Protein 1V6P (pdb70)

Organism: Naja atra (NCBI:txid8656)

Secondary structure (DSSP, 8-state):
-EEE---TTPPP-EEEPPTT---EEEEEEEETBEEEEEEEES-PPP-TT-EEEEESSTT---/-EEE---TTPPP-EEEPPTT---EEEEEEEETTEEEEEEEES-----TT-EEEEE-STT---

Structure (mmCIF, N/CA/C/O backbone):
data_1V6P
#
_entry.id   1V6P
#
_cell.length_a   46.808
_cell.length_b   47.287
_cell.length_c   90.018
_cell.angle_alpha   90.00
_cell.angle_beta   90.00
_cell.angle_gamma   90.00
#
_symmetry.space_group_name_H-M   'C 2 2 21'
#
loop_
_entity.id
_entity.type
_entity.pdbx_description
1 polymer Cobrotoxin
2 non-polymer 'COPPER (II) ION'
3 non-polymer 'CHLORIDE ION'
4 non-polymer 'SODIUM ION'
5 non-polymer ETHANOL
6 water water
#
loop_
_atom_site.group_PDB
_atom_site.id
_atom_site.type_symbol
_atom_site.label_atom_id
_atom_site.label_alt_id
_atom_site.label_comp_id
_atom_site.label_asym_id
_atom_site.label_entity_id
_atom_site.label_seq_id
_atom_site.pdbx_PDB_ins_code
_atom_site.Cartn_x
_atom_site.Cartn_y
_atom_site.Cartn_z
_atom_site.occupancy
_atom_site.B_iso_or_equiv
_atom_site.auth_seq_id
_atom_site.auth_comp_id
_atom_site.auth_asym_id
_atom_site.auth_atom_id
_atom_site.pdbx_PDB_model_num
ATOM 1 N N . LEU A 1 1 ? 2.008 -4.889 27.024 1.00 10.72 1 LEU A N 1
ATOM 2 C CA . LEU A 1 1 ? 1.079 -4.591 28.160 1.00 8.27 1 LEU A CA 1
ATOM 3 C C . LEU A 1 1 ? 0.266 -3.377 27.733 1.00 7.59 1 LEU A C 1
ATOM 4 O O . LEU A 1 1 ? 0.827 -2.430 27.123 1.00 9.19 1 LEU A O 1
ATOM 9 N N A GLU A 1 2 ? -1.018 -3.439 28.037 0.50 7.06 2 GLU A N 1
ATOM 10 N N B GLU A 1 2 ? -1.011 -3.339 28.093 0.40 6.67 2 GLU A N 1
ATOM 11 N N C GLU A 1 2 ? -1.024 -3.403 28.011 0.10 7.14 2 GLU A N 1
ATOM 12 C CA A GLU A 1 2 ? -1.896 -2.315 27.914 0.50 7.01 2 GLU A CA 1
ATOM 13 C CA B GLU A 1 2 ? -1.888 -2.230 27.821 0.40 7.15 2 GLU A CA 1
ATOM 14 C CA C GLU A 1 2 ? -1.922 -2.275 27.822 0.10 7.39 2 GLU A CA 1
ATOM 15 C C A GLU A 1 2 ? -2.398 -1.914 29.282 0.50 6.32 2 GLU A C 1
ATOM 16 C C B GLU A 1 2 ? -2.567 -1.906 29.154 0.40 6.32 2 GLU A C 1
ATOM 17 C C C GLU A 1 2 ? -2.452 -1.899 29.205 0.10 6.81 2 GLU A C 1
ATOM 18 O O A GLU A 1 2 ? -2.648 -2.739 30.155 0.50 6.43 2 GLU A O 1
ATOM 19 O O B GLU A 1 2 ? -3.015 -2.877 29.781 0.40 6.73 2 GLU A O 1
ATOM 20 O O C GLU A 1 2 ? -2.693 -2.791 30.019 0.10 3.40 2 GLU A O 1
ATOM 36 N N . CYS A 1 3 ? -2.617 -0.615 29.475 1.00 6.30 3 CYS A N 1
ATOM 37 C CA . CYS A 1 3 ? -3.080 -0.130 30.775 1.00 6.23 3 CYS A CA 1
ATOM 38 C C . CYS A 1 3 ? -4.176 0.878 30.577 1.00 5.92 3 CYS A C 1
ATOM 39 O O . CYS A 1 3 ? -4.188 1.630 29.591 1.00 7.12 3 CYS A O 1
ATOM 42 N N . HIS A 1 4 ? -5.092 0.972 31.551 1.00 6.18 4 HIS A N 1
ATOM 43 C CA . HIS A 1 4 ? -6.013 2.080 31.521 1.00 6.34 4 HIS A CA 1
ATOM 44 C C . HIS A 1 4 ? -5.253 3.398 31.723 1.00 6.25 4 HIS A C 1
ATOM 45 O O . HIS A 1 4 ? -4.218 3.460 32.381 1.00 6.35 4 HIS A O 1
ATOM 52 N N . ASN A 1 5 ? -5.857 4.469 31.142 1.00 6.46 5 ASN A N 1
ATOM 53 C CA . ASN A 1 5 ? -5.259 5.777 31.222 1.00 7.09 5 ASN A CA 1
ATOM 54 C C . ASN A 1 5 ? -6.272 6.877 31.527 1.00 6.98 5 ASN A C 1
ATOM 55 O O . ASN A 1 5 ? -5.867 8.053 31.533 1.00 8.29 5 ASN A O 1
ATOM 60 N N . GLN A 1 6 ? -7.515 6.555 31.832 1.00 7.43 6 GLN A N 1
ATOM 61 C CA . GLN A 1 6 ? -8.512 7.601 32.085 1.00 7.66 6 GLN A CA 1
ATOM 62 C C . GLN A 1 6 ? -8.325 8.142 33.504 1.00 7.34 6 GLN A C 1
ATOM 63 O O . GLN A 1 6 ? -7.864 7.458 34.436 1.00 7.51 6 GLN A O 1
ATOM 69 N N . GLN A 1 7 ? -8.780 9.388 33.661 1.00 8.41 7 GLN A N 1
ATOM 70 C CA . GLN A 1 7 ? -8.752 10.085 34.929 1.00 8.33 7 GLN A CA 1
ATOM 71 C C . GLN A 1 7 ? -10.028 9.838 35.701 1.00 8.86 7 GLN A C 1
ATOM 72 O O . GLN A 1 7 ? -11.095 9.570 35.150 1.00 10.16 7 GLN A O 1
ATOM 82 N N A SER A 1 8 ? -9.935 10.105 37.013 0.60 11.24 8 SER A N 1
ATOM 83 N N B SER A 1 8 ? -9.897 9.858 37.024 0.40 10.90 8 SER A N 1
ATOM 84 C CA A SER A 1 8 ? -11.191 10.280 37.755 0.60 11.68 8 SER A CA 1
ATOM 85 C CA B SER A 1 8 ? -10.962 9.787 38.023 0.40 10.63 8 SER A CA 1
ATOM 86 C C A SER A 1 8 ? -12.031 9.015 37.562 0.60 10.97 8 SER A C 1
ATOM 87 C C B SER A 1 8 ? -12.080 8.834 37.679 0.40 10.30 8 SER A C 1
ATOM 88 O O A SER A 1 8 ? -11.474 7.898 37.463 0.60 13.08 8 SER A O 1
ATOM 89 O O B SER A 1 8 ? -11.815 7.625 37.545 0.40 8.51 8 SER A O 1
ATOM 94 N N . SER A 1 9 ? -13.339 9.237 37.526 1.00 11.07 9 SER A N 1
ATOM 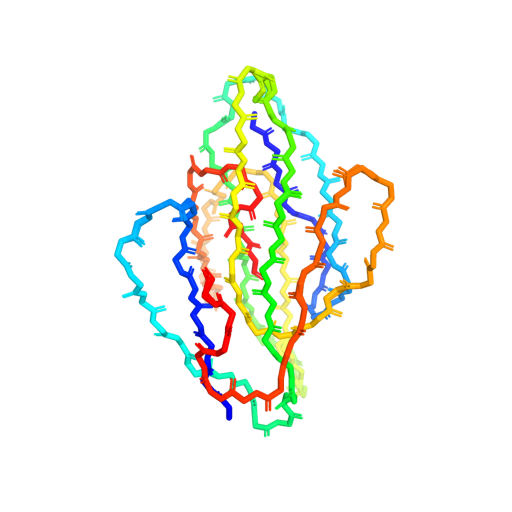95 C CA . SER A 1 9 ? -14.385 8.265 37.350 1.00 12.75 9 SER A CA 1
ATOM 96 C C . SER A 1 9 ? -14.867 8.196 35.907 1.00 12.27 9 SER A C 1
ATOM 97 O O . SER A 1 9 ? -15.982 7.737 35.633 1.00 17.40 9 SER A O 1
ATOM 102 N N A GLN A 1 10 ? -14.038 8.645 35.001 0.60 10.87 10 GLN A N 1
ATOM 103 N N B GLN A 1 10 ? -14.000 8.585 34.982 0.40 11.57 10 GLN A N 1
ATOM 104 C CA A GLN A 1 10 ? -14.461 8.545 33.596 0.60 10.98 10 GLN A CA 1
ATOM 105 C CA B GLN A 1 10 ? -14.236 8.556 33.540 0.40 11.50 10 GLN A CA 1
ATOM 106 C C A GLN A 1 10 ? -14.568 7.107 33.155 0.60 10.49 10 GLN A C 1
ATOM 107 C C B GLN A 1 10 ? -14.397 7.130 33.024 0.40 11.48 10 GLN A C 1
ATOM 108 O O A GLN A 1 10 ? -14.055 6.164 33.786 0.60 8.86 10 GLN A O 1
ATOM 109 O O B GLN A 1 10 ? -13.744 6.186 33.500 0.40 9.15 10 GLN A O 1
ATOM 120 N N . THR A 1 11 ? -15.276 6.884 32.039 1.00 11.26 11 THR A N 1
ATOM 121 C CA . THR A 1 11 ? -15.343 5.549 31.441 1.00 10.75 11 THR A CA 1
ATOM 122 C C . THR A 1 11 ? -13.961 5.039 31.109 1.00 8.93 11 THR A C 1
ATOM 123 O O . THR A 1 11 ? -13.123 5.809 30.598 1.00 8.76 11 THR A O 1
ATOM 127 N N . PRO A 1 12 ? -13.630 3.785 31.381 1.00 8.49 12 PRO A N 1
ATOM 128 C CA . PRO A 1 12 ? -12.277 3.335 31.140 1.00 8.01 12 PRO A CA 1
ATOM 129 C C . PRO A 1 12 ? -11.834 3.486 29.684 1.00 7.38 12 PRO A C 1
ATOM 130 O O . PRO A 1 12 ? -12.598 3.224 28.736 1.00 8.30 12 PRO A O 1
ATOM 134 N N . THR A 1 13 ? -10.587 3.916 29.511 1.00 7.33 13 THR A N 1
ATOM 135 C CA . THR A 1 13 ? -9.912 3.979 28.216 1.00 7.64 13 THR A CA 1
ATOM 136 C C . THR A 1 13 ? -8.545 3.363 28.425 1.00 7.14 13 THR A C 1
ATOM 137 O O . THR A 1 13 ? -8.063 3.242 29.565 1.00 7.41 13 THR A O 1
ATOM 141 N N . THR A 1 14 ? -7.867 3.005 27.315 1.00 7.64 14 THR A N 1
ATOM 142 C CA . THR A 1 14 ? -6.671 2.207 27.383 1.00 7.56 14 THR A CA 1
ATOM 143 C C . THR A 1 14 ? -5.602 2.727 26.437 1.00 7.84 14 THR A C 1
ATOM 144 O O . THR A 1 14 ? -5.918 3.204 25.340 1.00 9.42 14 THR A O 1
ATOM 148 N N . THR A 1 15 ? -4.356 2.554 26.851 1.00 8.00 15 THR A N 1
ATOM 149 C CA . THR A 1 15 ? -3.178 2.849 26.019 1.00 8.68 15 THR A CA 1
ATOM 150 C C . THR A 1 15 ? -2.248 1.686 26.032 1.00 8.01 15 THR A C 1
ATOM 151 O O . THR A 1 15 ? -2.138 0.907 26.992 1.00 8.04 15 THR A O 1
ATOM 155 N N A GLY A 1 16 ? -1.449 1.578 24.965 0.66 8.16 16 GLY A N 1
ATOM 156 N N B GLY A 1 16 ? -1.533 1.562 24.913 0.34 8.45 16 GLY A N 1
ATOM 157 C CA A GLY A 1 16 ? -0.410 0.589 24.881 0.66 8.27 16 GLY A CA 1
ATOM 158 C CA B GLY A 1 16 ? -0.414 0.652 24.910 0.34 8.36 16 GLY A CA 1
ATOM 159 C C A GLY A 1 16 ? 0.903 1.044 25.441 0.66 7.80 16 GLY A C 1
ATOM 160 C C B GLY A 1 16 ? 0.696 1.189 25.790 0.34 7.85 16 GLY A C 1
ATOM 161 O O A GLY A 1 16 ? 1.407 2.101 25.053 0.66 9.49 16 GLY A O 1
ATOM 162 O O B GLY A 1 16 ? 0.783 2.417 25.959 0.34 9.60 16 GLY A O 1
ATOM 163 N N . CYS A 1 17 ? 1.478 0.274 26.333 1.00 8.03 17 CYS A N 1
ATOM 164 C CA . CYS A 1 17 ? 2.716 0.635 26.966 1.00 7.75 17 CYS A CA 1
ATOM 165 C C . CYS A 1 17 ? 3.928 0.338 26.077 1.00 8.31 17 CYS A C 1
ATOM 166 O O . CYS A 1 17 ? 3.825 -0.431 25.109 1.00 9.57 17 CYS A O 1
ATOM 169 N N . SER A 1 18 ? 5.057 0.891 26.478 1.00 9.51 18 SER A N 1
ATOM 170 C CA . SER A 1 18 ? 6.308 0.482 25.830 1.00 10.23 18 SER A CA 1
ATOM 171 C C . SER A 1 18 ? 6.526 -1.007 26.011 1.00 9.00 18 SER A C 1
ATOM 172 O O . SER A 1 18 ? 5.991 -1.673 26.880 1.00 8.83 18 SER A O 1
ATOM 177 N N . GLY A 1 19 ? 7.354 -1.584 25.099 1.00 9.81 19 GLY A N 1
ATOM 178 C CA . GLY A 1 19 ? 7.439 -3.027 25.023 1.00 9.39 19 GLY A CA 1
ATOM 179 C C . GLY A 1 19 ? 7.919 -3.741 26.262 1.00 8.88 19 GLY A C 1
ATOM 180 O O . GLY A 1 19 ? 7.576 -4.873 26.510 1.00 9.40 19 GLY A O 1
ATOM 181 N N . GLY A 1 20 ? 8.829 -3.079 27.008 1.00 9.27 20 GLY A N 1
ATOM 182 C CA . GLY A 1 20 ? 9.372 -3.705 28.214 1.00 8.94 20 GLY A CA 1
ATOM 183 C C . GLY A 1 20 ? 8.611 -3.476 29.494 1.00 8.62 20 GLY A C 1
ATOM 184 O O . GLY A 1 20 ? 8.931 -4.095 30.495 1.00 9.33 20 GLY A O 1
ATOM 185 N N . GLU A 1 21 ? 7.593 -2.622 29.444 1.00 8.68 21 GLU A N 1
ATOM 186 C CA . GLU A 1 21 ? 6.880 -2.291 30.675 1.00 8.58 21 GLU A CA 1
ATOM 187 C C . GLU A 1 21 ? 6.167 -3.498 31.201 1.00 8.11 21 GLU A C 1
ATOM 188 O O . GLU A 1 21 ? 5.539 -4.268 30.454 1.00 8.88 21 GLU A O 1
ATOM 194 N N . THR A 1 22 ? 6.189 -3.700 32.517 1.00 8.66 22 THR A N 1
ATOM 195 C CA . THR A 1 22 ? 5.508 -4.819 33.139 1.00 9.07 22 THR A CA 1
ATOM 196 C C . THR A 1 22 ? 4.365 -4.428 34.080 1.00 8.40 22 THR A C 1
ATOM 197 O O . THR A 1 22 ? 3.651 -5.312 34.508 1.00 9.40 22 THR A O 1
ATOM 201 N N . ASN A 1 23 ? 4.240 -3.111 34.375 1.00 7.30 23 ASN A N 1
ATOM 202 C CA . ASN A 1 23 ? 3.231 -2.700 35.354 1.00 7.14 23 ASN A CA 1
ATOM 203 C C . ASN A 1 23 ? 2.270 -1.676 34.761 1.00 6.32 23 ASN A C 1
ATOM 204 O O . ASN A 1 23 ? 2.639 -0.878 33.900 1.00 7.24 23 ASN A O 1
ATOM 209 N N . CYS A 1 24 ? 1.074 -1.685 35.318 1.00 6.07 24 CYS A N 1
ATOM 210 C CA . CYS A 1 24 ? 0.102 -0.600 35.215 1.00 6.01 24 CYS A CA 1
ATOM 211 C C . CYS A 1 24 ? -0.102 0.008 36.606 1.00 5.65 24 CYS A C 1
ATOM 212 O O . CYS A 1 24 ? 0.100 -0.683 37.605 1.00 6.65 24 CYS A O 1
ATOM 215 N N . TYR A 1 25 ? -0.569 1.268 36.645 1.00 5.88 25 TYR A N 1
ATOM 216 C CA . TYR A 1 25 ? -0.774 1.912 37.920 1.00 5.75 25 TYR A CA 1
ATOM 217 C C . TYR A 1 25 ? -2.040 2.755 37.933 1.00 5.52 25 TYR A C 1
ATOM 218 O O . TYR A 1 25 ? -2.534 3.240 36.913 1.00 6.03 25 TYR A O 1
ATOM 227 N N . LYS A 1 26 ? -2.499 2.999 39.171 1.00 6.33 26 LYS A N 1
ATOM 228 C CA . LYS A 1 26 ? -3.520 3.995 39.476 1.00 6.32 26 LYS A CA 1
ATOM 229 C C . LYS A 1 26 ? -2.983 4.793 40.663 1.00 6.56 26 LYS A C 1
ATOM 230 O O . LYS A 1 26 ? -2.553 4.176 41.655 1.00 9.19 26 LYS A O 1
ATOM 238 N N . LYS A 1 27 ? -3.022 6.096 40.572 1.00 7.10 27 LYS A N 1
ATOM 239 C CA . LYS A 1 27 ? -2.469 7.000 41.589 1.00 7.52 27 LYS A CA 1
ATOM 240 C C . LYS A 1 27 ? -3.566 7.950 41.991 1.00 7.71 27 LYS A C 1
ATOM 241 O O . LYS A 1 27 ? -4.233 8.557 41.110 1.00 9.30 27 LYS A O 1
ATOM 252 N N A ARG A 1 28 ? -3.742 8.127 43.293 0.52 8.09 28 ARG A N 1
ATOM 253 N N B ARG A 1 28 ? -3.815 8.144 43.284 0.47 8.00 28 ARG A N 1
ATOM 254 C CA A ARG A 1 28 ? -4.738 9.049 43.809 0.52 8.69 28 ARG A CA 1
ATOM 255 C CA B ARG A 1 28 ? -4.856 9.038 43.788 0.47 9.20 28 ARG A CA 1
ATOM 256 C C A ARG A 1 28 ? -4.092 10.018 44.778 0.52 9.08 28 ARG A C 1
ATOM 257 C C B ARG A 1 28 ? -4.258 9.964 44.841 0.47 9.61 28 ARG A C 1
ATOM 258 O O A ARG A 1 28 ? -3.223 9.615 45.566 0.52 9.47 28 ARG A O 1
ATOM 259 O O B ARG A 1 28 ? -3.541 9.534 45.759 0.47 10.02 28 ARG A O 1
ATOM 274 N N . TRP A 1 29 ? -4.626 11.250 44.733 1.00 12.55 29 TRP A N 1
ATOM 275 C CA . TRP A 1 29 ? -4.204 12.205 45.753 1.00 15.20 29 TRP A CA 1
ATOM 276 C C . TRP A 1 29 ? -5.334 13.169 46.019 1.00 14.99 29 TRP A C 1
ATOM 277 O O . TRP A 1 29 ? -6.324 13.267 45.301 1.00 13.85 29 TRP A O 1
ATOM 288 N N . ARG A 1 30 ? -5.167 13.892 47.128 1.00 17.01 30 ARG A N 1
ATOM 289 C CA . ARG A 1 30 ? -6.162 14.785 47.679 1.00 17.03 30 ARG A CA 1
ATOM 290 C C . ARG A 1 30 ? -5.904 16.154 47.098 1.00 19.49 30 ARG A C 1
ATOM 291 O O . ARG A 1 30 ? -4.714 16.582 47.006 1.00 22.25 30 ARG A O 1
ATOM 299 N N A ASP A 1 31 ? -6.971 16.837 46.700 0.37 20.62 31 ASP A N 1
ATOM 300 N N B ASP A 1 31 ? -7.038 16.764 46.756 0.63 20.38 31 ASP A N 1
ATOM 301 C CA A ASP A 1 31 ? -6.772 18.169 46.139 0.37 21.66 31 ASP A CA 1
ATOM 302 C CA B ASP A 1 31 ? -6.878 18.084 46.144 0.63 21.23 31 ASP A CA 1
ATOM 303 C C A ASP A 1 31 ? -7.918 19.062 46.564 0.37 20.68 31 ASP A C 1
ATOM 304 C C B ASP A 1 31 ? -8.003 18.945 46.672 0.63 19.31 31 ASP A C 1
ATOM 305 O O A ASP A 1 31 ? -9.082 18.702 46.338 0.37 20.99 31 ASP A O 1
ATOM 306 O O B ASP A 1 31 ? -9.127 18.981 46.165 0.63 23.66 31 ASP A O 1
ATOM 315 N N A HIS A 1 32 ? -7.634 20.216 47.194 0.37 21.26 32 HIS A N 1
ATOM 316 N N B HIS A 1 32 ? -7.689 19.625 47.776 0.63 20.34 32 HIS A N 1
ATOM 317 C CA A HIS A 1 32 ? -8.822 20.974 47.631 0.37 22.35 32 HIS A CA 1
ATOM 318 C CA B HIS A 1 32 ? -8.626 20.508 48.462 0.63 21.47 32 HIS A CA 1
ATOM 319 C C A HIS A 1 32 ? -9.816 19.867 47.987 0.37 22.11 32 HIS A C 1
ATOM 320 C C B HIS A 1 32 ? -9.838 19.681 48.860 0.63 21.49 32 HIS A C 1
ATOM 321 O O A HIS A 1 32 ? -9.373 18.708 47.882 0.37 23.01 32 HIS A O 1
ATOM 322 O O B HIS A 1 32 ? -9.666 18.657 49.554 0.63 27.32 32 HIS A O 1
ATOM 335 N N . ARG A 1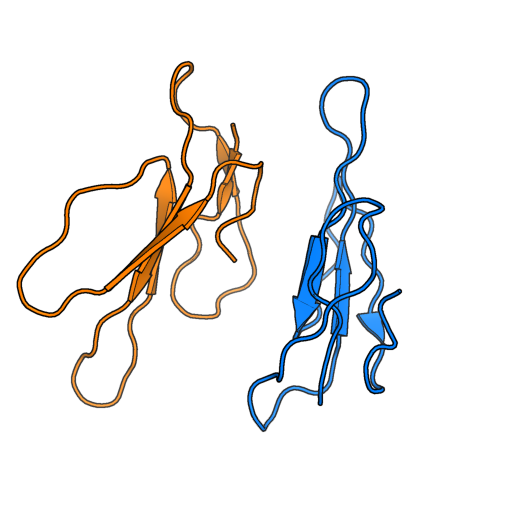 33 ? -11.012 20.104 48.400 1.00 22.91 33 ARG A N 1
ATOM 336 C CA . ARG A 1 33 ? -12.160 19.311 48.828 1.00 23.16 33 ARG A CA 1
ATOM 337 C C . ARG A 1 33 ? -12.553 18.235 47.840 1.00 19.19 33 ARG A C 1
ATOM 338 O O . ARG A 1 33 ? -13.762 17.904 47.739 1.00 19.11 33 ARG A O 1
ATOM 346 N N . GLY A 1 34 ? -11.606 17.671 47.100 1.00 18.19 34 GLY A N 1
ATOM 347 C CA . GLY A 1 34 ? -11.807 16.596 46.148 1.00 15.71 34 GLY A CA 1
ATOM 348 C C . GLY A 1 34 ? -10.606 15.672 46.094 1.00 15.16 3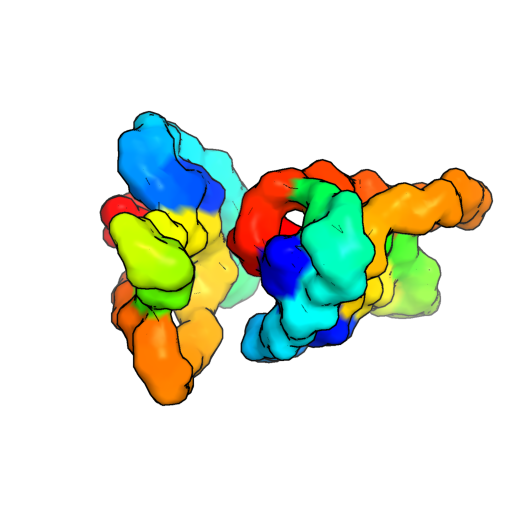4 GLY A C 1
ATOM 349 O O . GLY A 1 34 ? -9.640 15.783 46.831 1.00 15.75 34 GLY A O 1
ATOM 350 N N . TYR A 1 35 ? -10.695 14.737 45.167 1.00 13.30 35 TYR A N 1
ATOM 351 C CA . TYR A 1 35 ? -9.655 13.751 44.912 1.00 12.94 35 TYR A CA 1
ATOM 352 C C . TYR A 1 35 ? -9.380 13.813 43.425 1.00 13.41 35 TYR A C 1
ATOM 353 O O . TYR A 1 35 ? -10.279 14.094 42.619 1.00 19.31 35 TYR A O 1
ATOM 362 N N . ARG A 1 36 ? -8.140 13.440 43.072 1.00 12.06 36 ARG A N 1
ATOM 363 C CA . ARG A 1 36 ? -7.807 13.227 41.671 1.00 12.93 36 ARG A CA 1
ATOM 364 C C . ARG A 1 36 ? -7.215 11.823 41.546 1.00 8.97 36 ARG A C 1
ATOM 365 O O . ARG A 1 36 ? -6.503 11.358 42.399 1.00 10.65 36 ARG A O 1
ATOM 380 N N . THR A 1 37 ? -7.566 11.168 40.443 1.00 8.76 37 THR A N 1
ATOM 381 C CA . THR A 1 37 ? -7.033 9.851 40.125 1.00 7.86 37 THR A CA 1
ATOM 382 C C . THR A 1 37 ? -6.430 9.860 38.727 1.00 7.45 37 THR A C 1
ATOM 383 O O . THR A 1 37 ? -7.056 10.403 37.770 1.00 8.89 37 THR A O 1
ATOM 387 N N . GLU A 1 38 ? -5.262 9.287 38.600 1.00 6.71 38 GLU A N 1
ATOM 388 C CA . GLU A 1 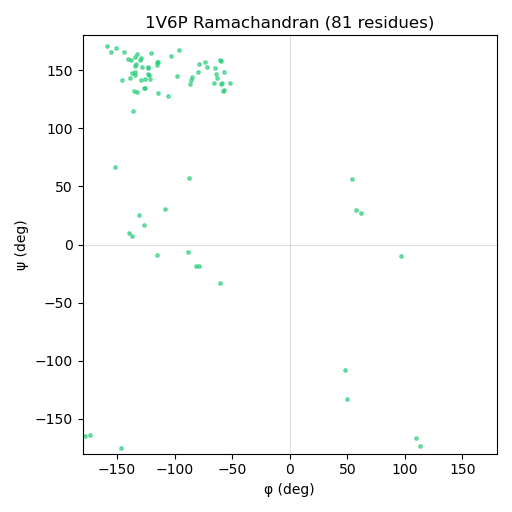38 ? -4.519 9.137 37.341 1.00 6.70 38 GLU A CA 1
ATOM 389 C C . GLU A 1 38 ? -4.240 7.674 37.115 1.00 6.22 38 GLU A C 1
ATOM 390 O O . GLU A 1 38 ? -3.990 6.947 38.093 1.00 6.81 38 GLU A O 1
ATOM 396 N N . ARG A 1 39 ? -4.228 7.265 35.862 1.00 6.08 39 ARG A N 1
ATOM 397 C CA . ARG A 1 39 ? -3.942 5.895 35.515 1.00 5.80 39 ARG A CA 1
ATOM 398 C C . ARG A 1 39 ? -2.962 5.862 34.355 1.00 5.91 39 ARG A C 1
ATOM 399 O O . ARG A 1 39 ? -3.060 6.690 33.431 1.00 6.64 39 ARG A O 1
ATOM 407 N N . GLY A 1 40 ? -2.068 4.876 34.315 1.00 5.94 40 GLY A N 1
ATOM 408 C CA . GLY A 1 40 ? -1.210 4.721 33.139 1.00 6.34 40 GLY A CA 1
ATOM 409 C C . GLY A 1 40 ? -0.316 3.515 33.285 1.00 6.38 40 GLY A C 1
ATOM 410 O O . GLY A 1 40 ? -0.547 2.600 34.071 1.00 6.37 40 GLY A O 1
ATOM 411 N N . CYS A 1 41 ? 0.713 3.519 32.401 1.00 7.36 41 CYS A N 1
ATOM 412 C CA . CYS A 1 41 ? 1.741 2.482 32.390 1.00 7.23 41 CYS A CA 1
ATOM 413 C C . CYS A 1 41 ? 2.830 2.819 33.379 1.00 7.26 41 CYS A C 1
ATOM 414 O O . CYS A 1 41 ? 3.239 3.978 33.495 1.00 9.22 41 CYS A O 1
ATOM 417 N N . GLY A 1 42 ? 3.348 1.789 34.062 1.00 7.46 42 GLY A N 1
ATOM 418 C CA . GLY A 1 42 ? 4.417 1.966 35.020 1.00 8.73 42 GLY A CA 1
ATOM 419 C C . GLY A 1 42 ? 3.927 1.660 36.443 1.00 7.52 42 GLY A C 1
ATOM 420 O O . GLY A 1 42 ? 2.823 1.208 36.682 1.00 7.73 42 GLY A O 1
ATOM 421 N N . CYS A 1 43 ?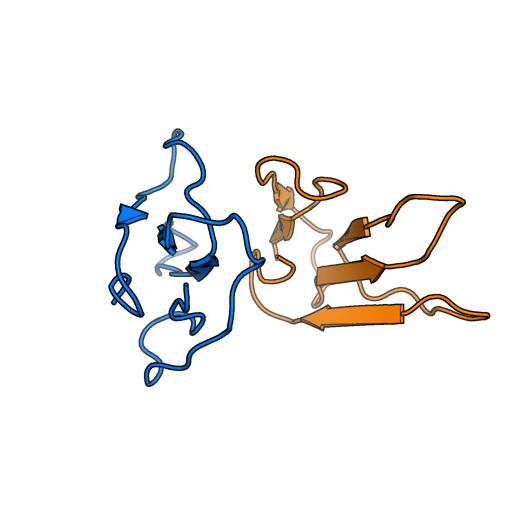 4.839 1.941 37.384 1.00 9.08 43 CYS A N 1
ATOM 422 C CA . CYS A 1 43 ? 4.519 1.816 38.810 1.00 8.73 43 CYS A CA 1
ATOM 423 C C . CYS A 1 43 ? 5.435 2.762 39.535 1.00 9.81 43 CYS A C 1
ATOM 424 O O . CYS A 1 43 ? 6.494 2.374 40.072 1.00 11.99 43 CYS A O 1
ATOM 427 N N A PRO A 1 44 ? 5.016 4.006 39.661 0.60 11.65 44 PRO A N 1
ATOM 428 N N B PRO A 1 44 ? 5.208 4.067 39.644 0.40 11.66 44 PRO A N 1
ATOM 429 C CA A PRO A 1 44 ? 5.821 4.933 40.543 0.60 14.43 44 PRO A CA 1
ATOM 430 C CA B PRO A 1 44 ? 6.140 4.917 40.447 0.40 14.87 44 PRO A CA 1
ATOM 431 C C A PRO A 1 44 ? 5.866 4.488 42.014 0.60 15.97 44 PRO A C 1
ATOM 432 C C B PRO A 1 44 ? 5.970 4.691 41.950 0.40 16.28 44 PRO A C 1
ATOM 433 O O A PRO A 1 44 ? 4.952 3.931 42.587 0.60 19.29 44 PRO A O 1
ATOM 434 O O B PRO A 1 44 ? 4.818 4.578 42.337 0.40 14.93 44 PRO A O 1
ATOM 441 N N . SER A 1 45 ? 7.010 4.609 42.790 1.00 16.46 45 SER A N 1
ATOM 442 C CA . SER A 1 45 ? 6.993 4.177 44.185 1.00 18.69 45 SER A CA 1
ATOM 443 C C . SER A 1 45 ? 6.063 4.969 45.099 1.00 14.78 45 SER A C 1
ATOM 444 O O . SER A 1 45 ? 5.904 6.195 44.829 1.00 15.84 45 SER A O 1
ATOM 447 N N . VAL A 1 46 ? 5.482 4.392 46.141 1.00 12.90 46 VAL A N 1
ATOM 448 C CA . VAL A 1 46 ? 4.712 5.212 47.087 1.00 12.86 46 VAL A CA 1
ATOM 449 C C . VAL A 1 46 ? 5.598 6.288 47.642 1.00 12.58 46 VAL A C 1
ATOM 450 O O . VAL A 1 46 ? 6.794 6.195 47.869 1.00 15.82 46 VAL A O 1
ATOM 454 N N . LYS A 1 47 ? 4.957 7.40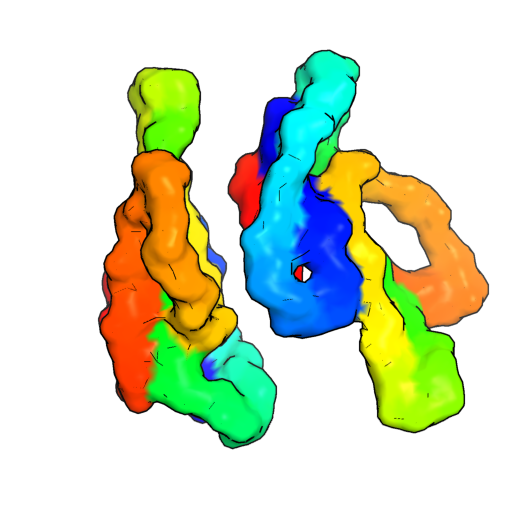8 47.928 1.00 12.96 47 LYS A N 1
ATOM 455 C CA . LYS A 1 47 ? 5.537 8.517 48.630 1.00 13.68 47 LYS A CA 1
ATOM 456 C C . LYS A 1 47 ? 4.444 9.285 49.426 1.00 14.14 47 LYS A C 1
ATOM 457 O O . LYS A 1 47 ? 3.234 9.105 49.243 1.00 14.09 47 LYS A O 1
ATOM 463 N N . ASN A 1 48 ? 4.922 10.180 50.283 1.00 14.69 48 ASN A N 1
ATOM 464 C CA . ASN A 1 48 ? 3.957 10.759 51.219 1.00 12.90 48 ASN A CA 1
ATOM 465 C C . ASN A 1 48 ? 2.786 11.411 50.589 1.00 14.89 48 ASN A C 1
ATOM 466 O O . ASN A 1 48 ? 2.980 12.283 49.749 1.00 25.19 48 ASN A O 1
ATOM 471 N N A GLY A 1 49 ? 1.505 11.285 50.893 0.45 15.33 49 GLY A N 1
ATOM 472 N N B GLY A 1 49 ? 1.652 10.867 51.024 0.55 15.32 49 GLY A N 1
ATOM 473 C CA A GLY A 1 49 ? 0.630 12.188 50.109 0.45 15.35 49 GLY A CA 1
ATOM 474 C CA B GLY A 1 49 ? 0.262 11.270 50.996 0.55 14.16 49 GLY A CA 1
ATOM 475 C C A GLY A 1 49 ? -0.063 11.440 48.988 0.45 11.94 49 GLY A C 1
ATOM 476 C C B GLY A 1 49 ? -0.405 10.884 49.691 0.55 12.82 49 GLY A C 1
ATOM 477 O O A GLY A 1 49 ? -0.979 11.921 48.314 0.45 15.69 49 GLY A O 1
ATOM 478 O O B GLY A 1 49 ? -1.609 11.179 49.547 0.55 15.08 49 GLY A O 1
ATOM 479 N N . ILE A 1 50 ? 0.331 10.208 48.757 1.00 12.46 50 ILE A N 1
ATOM 480 C CA . ILE A 1 50 ? -0.243 9.626 47.533 1.00 13.84 50 ILE A CA 1
ATOM 481 C C . ILE A 1 50 ? -0.642 8.209 47.816 1.00 10.27 50 ILE A C 1
ATOM 482 O O . ILE A 1 50 ? -0.011 7.497 48.622 1.00 12.99 50 ILE A O 1
ATOM 491 N N . GLU A 1 51 ? -1.723 7.754 47.171 1.00 9.02 51 GLU A N 1
ATOM 492 C CA . GLU A 1 51 ? -2.130 6.353 47.208 1.00 8.75 51 GLU A CA 1
ATOM 493 C C . GLU A 1 51 ? -1.775 5.738 45.852 1.00 8.19 51 GLU A C 1
ATOM 494 O O . GLU A 1 51 ? -2.151 6.349 44.821 1.00 11.84 51 GLU A O 1
ATOM 505 N N . ILE A 1 52 ? -1.071 4.656 45.832 1.00 7.56 52 ILE A N 1
ATOM 506 C CA . ILE A 1 52 ? -0.610 4.031 44.586 1.00 7.58 52 ILE A CA 1
ATOM 507 C C . ILE A 1 52 ? -1.118 2.601 44.542 1.00 7.52 52 ILE A C 1
ATOM 508 O O . ILE A 1 52 ? -1.091 1.860 45.551 1.00 10.26 52 ILE A O 1
ATOM 513 N N A ASN A 1 53 ? -1.656 2.156 43.428 0.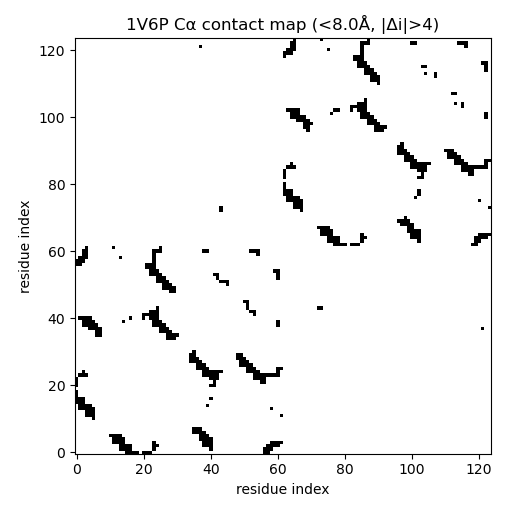50 7.49 53 ASN A N 1
ATOM 514 N N B ASN A 1 53 ? -1.496 2.219 43.344 0.50 6.73 53 ASN A N 1
ATOM 515 C CA A ASN A 1 53 ? -1.974 0.761 43.124 0.50 6.74 53 ASN A CA 1
ATOM 516 C CA B ASN A 1 53 ? -1.961 0.877 43.008 0.50 6.85 53 ASN A CA 1
ATOM 517 C C A ASN A 1 53 ? -1.109 0.390 41.937 0.50 6.21 53 ASN A C 1
ATOM 518 C C B ASN A 1 53 ? -1.219 0.372 41.782 0.50 6.15 53 ASN A C 1
ATOM 519 O O A ASN A 1 53 ? -0.917 1.172 40.963 0.50 5.53 53 ASN A O 1
ATOM 520 O O B ASN A 1 53 ? -1.305 1.089 40.756 0.50 7.15 53 ASN A O 1
ATOM 529 N N . CYS A 1 54 ? -0.543 -0.792 41.912 1.00 6.50 54 CYS A N 1
ATOM 530 C CA . CYS A 1 54 ? 0.176 -1.333 40.744 1.00 6.80 54 CYS A CA 1
ATOM 531 C C . CYS A 1 54 ? -0.219 -2.783 40.550 1.00 6.23 54 CYS A C 1
ATOM 532 O O . CYS A 1 54 ? -0.563 -3.510 41.494 1.00 7.26 54 CYS A O 1
ATOM 535 N N . CYS A 1 55 ? -0.153 -3.211 39.284 1.00 6.75 55 CYS A N 1
ATOM 536 C CA . CYS A 1 55 ? -0.530 -4.575 38.896 1.00 6.87 55 CYS A CA 1
ATOM 537 C C . CYS A 1 55 ? 0.139 -4.877 37.559 1.00 6.55 55 CYS A C 1
ATOM 538 O O . CYS A 1 55 ? 0.721 -3.990 36.938 1.00 7.49 55 CYS A O 1
ATOM 541 N N . THR A 1 56 ? 0.060 -6.154 37.139 1.00 7.35 56 THR A N 1
ATOM 542 C CA . THR A 1 56 ? 0.956 -6.629 36.076 1.00 7.20 56 THR A CA 1
ATOM 543 C C . THR A 1 56 ? 0.225 -7.279 34.922 1.00 7.61 56 THR A C 1
ATOM 544 O O . THR A 1 56 ? 0.870 -7.996 34.131 1.00 10.83 56 THR A O 1
ATOM 548 N N . THR A 1 57 ? -1.094 -7.069 34.775 1.00 7.30 57 THR A N 1
ATOM 549 C CA . THR A 1 57 ? -1.835 -7.667 33.685 1.00 7.48 57 THR A CA 1
ATOM 550 C C . THR A 1 57 ? -2.644 -6.592 32.957 1.00 6.87 57 THR A C 1
ATOM 551 O O . THR A 1 57 ? -2.886 -5.482 33.488 1.00 7.21 57 THR A O 1
ATOM 555 N N . ASP A 1 58 ? -3.053 -6.893 31.727 1.00 7.06 58 ASP A N 1
ATOM 556 C CA . ASP A 1 58 ? -3.639 -5.845 30.894 1.00 7.01 58 ASP A CA 1
ATOM 557 C C . ASP A 1 58 ? -4.854 -5.224 31.565 1.00 6.66 58 ASP A C 1
ATOM 558 O O . ASP A 1 58 ? -5.760 -5.923 32.009 1.00 7.37 58 ASP A O 1
ATOM 563 N N . ARG A 1 59 ? -4.878 -3.875 31.569 1.00 6.38 59 ARG A N 1
ATOM 564 C CA . ARG A 1 59 ? -6.054 -3.129 32.020 1.00 6.53 59 ARG A CA 1
ATOM 565 C C . ARG A 1 59 ? -6.439 -3.482 33.455 1.00 6.57 59 ARG A C 1
ATOM 566 O O . ARG A 1 59 ? -7.570 -3.363 33.874 1.00 7.62 59 ARG A O 1
ATOM 574 N N . CYS A 1 60 ? -5.414 -3.860 34.252 1.00 6.52 60 CYS A N 1
ATOM 575 C CA . CYS A 1 60 ? -5.704 -4.291 35.616 1.00 6.48 60 CYS A CA 1
ATOM 576 C C . CYS A 1 60 ? -5.944 -3.108 36.536 1.00 6.59 60 CYS A C 1
ATOM 577 O O . CYS A 1 60 ? -6.499 -3.278 37.654 1.00 7.61 60 CYS A O 1
ATOM 580 N N . ASN A 1 61 ? -5.507 -1.918 36.124 1.00 6.25 61 ASN A N 1
ATOM 581 C CA . ASN A 1 61 ? -5.522 -0.710 36.945 1.00 6.30 61 ASN A CA 1
ATOM 582 C C . ASN A 1 61 ? -6.841 0.047 36.862 1.00 6.63 61 ASN A C 1
ATOM 583 O O . ASN A 1 61 ? -6.925 1.246 36.613 1.00 8.19 61 ASN A O 1
ATOM 588 N N A ASN A 1 62 ? -7.942 -0.681 37.119 0.70 9.31 62 ASN A N 1
ATOM 589 N N B ASN A 1 62 ? -7.869 -0.743 37.181 0.30 6.43 62 ASN A N 1
ATOM 590 C CA A ASN A 1 62 ? -9.236 -0.045 37.266 0.70 7.67 62 ASN A CA 1
ATOM 591 C CA B ASN A 1 62 ? -9.266 -0.349 37.242 0.30 10.47 62 ASN A CA 1
ATOM 592 C C A ASN A 1 62 ? -9.295 0.895 38.471 0.70 7.73 62 ASN A C 1
ATOM 593 C C B ASN A 1 62 ? -9.552 0.726 38.287 0.30 11.73 62 ASN A C 1
ATOM 594 O O A ASN A 1 62 ? -10.066 1.887 38.313 0.70 8.98 62 ASN A O 1
ATOM 595 O O B ASN A 1 62 ? -9.692 1.932 37.974 0.30 15.86 62 ASN A O 1
ATOM 606 N N . LEU B 1 1 ? -3.055 25.185 39.775 1.00 17.93 1 LEU B N 1
ATOM 607 C CA . LEU B 1 1 ? -2.712 24.048 38.926 1.00 14.82 1 LEU B CA 1
ATOM 608 C C . LEU B 1 1 ? -1.320 23.531 39.340 1.00 13.10 1 LEU B C 1
ATOM 609 O O . LEU B 1 1 ? -0.499 24.393 39.649 1.00 14.79 1 LEU B O 1
ATOM 614 N N . GLU B 1 2 ? -1.169 22.245 39.316 1.00 12.20 2 GLU B N 1
ATOM 615 C CA . GLU B 1 2 ? 0.154 21.648 39.537 1.00 12.64 2 GLU B CA 1
ATOM 616 C C . GLU B 1 2 ? 0.473 20.809 38.291 1.00 9.09 2 GLU B C 1
ATOM 617 O O . GLU B 1 2 ? -0.423 20.221 37.706 1.00 9.80 2 GLU B O 1
ATOM 628 N N . CYS B 1 3 ? 1.762 20.770 37.933 1.00 8.47 3 CYS B N 1
ATOM 629 C CA . CYS B 1 3 ? 2.203 20.030 36.747 1.00 7.59 3 CYS B CA 1
ATOM 630 C C . CYS B 1 3 ? 3.408 19.208 37.058 1.00 7.39 3 CYS B C 1
ATOM 631 O O . CYS B 1 3 ? 4.224 19.533 37.909 1.00 8.61 3 CYS B O 1
ATOM 634 N N . HIS B 1 4 ? 3.587 18.132 36.271 1.00 6.92 4 HIS B N 1
ATOM 635 C CA . HIS B 1 4 ? 4.846 17.400 36.358 1.00 6.93 4 HIS B CA 1
ATOM 636 C C . HIS B 1 4 ? 5.978 18.214 35.742 1.00 6.70 4 HIS B C 1
ATOM 637 O O . HIS B 1 4 ? 5.793 19.026 34.831 1.00 7.05 4 HIS B O 1
ATOM 644 N N . ASN B 1 5 ? 7.192 17.928 36.258 1.00 6.71 5 ASN B N 1
ATOM 645 C CA . ASN B 1 5 ? 8.405 18.594 35.767 1.00 7.17 5 ASN B CA 1
ATOM 646 C C . ASN B 1 5 ? 9.602 17.682 35.643 1.00 7.17 5 ASN B C 1
ATOM 647 O O . ASN B 1 5 ? 10.711 18.171 35.337 1.00 8.18 5 ASN B O 1
ATOM 652 N N . GLN B 1 6 ? 9.427 16.363 35.780 1.00 7.37 6 GLN B N 1
ATOM 653 C CA . GLN B 1 6 ? 10.528 15.464 35.590 1.00 7.68 6 GLN B CA 1
ATOM 654 C C . GLN B 1 6 ? 10.873 15.352 34.093 1.00 7.22 6 GLN B C 1
ATOM 655 O O . GLN B 1 6 ? 10.046 15.595 33.228 1.00 7.67 6 GLN B O 1
ATOM 661 N N . GLN B 1 7 ? 12.116 14.961 33.837 1.00 7.71 7 GLN B N 1
ATOM 662 C CA . GLN B 1 7 ? 12.616 14.789 32.458 1.00 7.91 7 GLN B CA 1
ATOM 663 C C . GLN B 1 7 ? 12.501 13.346 32.037 1.00 8.69 7 GLN B C 1
ATOM 664 O O . GLN B 1 7 ? 12.356 12.440 32.859 1.00 11.22 7 GLN B O 1
ATOM 670 N N . SER B 1 8 ? 12.675 13.129 30.745 1.00 10.28 8 SER B N 1
ATOM 671 C CA . SER B 1 8 ? 12.791 11.791 30.165 1.00 11.45 8 SER B CA 1
ATOM 672 C C . SER B 1 8 ? 11.655 10.909 30.646 1.00 12.43 8 SER B C 1
ATOM 673 O O . SER B 1 8 ? 10.507 11.323 30.674 1.00 15.23 8 SER B O 1
ATOM 678 N N . SER B 1 9 ? 11.906 9.678 31.087 1.00 14.11 9 SER B N 1
ATOM 679 C CA . SER B 1 9 ? 11.038 8.731 31.716 1.00 19.70 9 SER B CA 1
ATOM 680 C C . SER B 1 9 ? 11.384 8.594 33.189 1.00 17.06 9 SER B C 1
ATOM 681 O O . SER B 1 9 ? 11.169 7.534 33.803 1.00 18.69 9 SER B O 1
ATOM 686 N N . GLN B 1 10 ? 11.891 9.678 33.837 1.00 14.61 10 GLN B N 1
ATOM 687 C CA . GLN B 1 10 ? 12.183 9.687 35.268 1.00 13.11 10 GLN B CA 1
ATOM 688 C C . GLN B 1 10 ? 10.945 9.430 36.104 1.00 11.50 10 GLN B C 1
ATOM 689 O O . GLN B 1 10 ? 9.825 9.661 35.687 1.00 11.34 10 GLN B O 1
ATOM 695 N N . THR B 1 11 ? 11.190 9.000 37.329 1.00 11.17 11 THR B N 1
ATOM 696 C CA . THR B 1 11 ? 10.098 8.982 38.304 1.00 11.39 11 THR B CA 1
ATOM 697 C C . THR B 1 11 ? 9.411 10.334 38.378 1.00 9.42 11 THR B C 1
ATOM 698 O O . THR B 1 11 ? 10.073 11.387 38.392 1.00 9.94 11 THR B O 1
ATOM 702 N N . PRO B 1 12 ? 8.101 10.356 38.467 1.00 10.09 12 PRO B N 1
ATOM 703 C CA . PRO B 1 12 ? 7.379 11.631 38.446 1.00 9.48 12 PRO B CA 1
ATOM 704 C C . PRO B 1 12 ? 7.696 12.560 39.607 1.00 9.72 12 PRO B C 1
ATOM 705 O O . PRO B 1 12 ? 7.847 12.113 40.765 1.00 12.10 12 PRO B O 1
ATOM 709 N N . THR B 1 13 ? 7.731 13.853 39.322 1.00 9.33 13 THR B N 1
ATOM 710 C CA . THR B 1 13 ? 7.776 14.932 40.279 1.00 10.27 13 THR B CA 1
ATOM 711 C C . THR B 1 13 ? 6.790 15.985 39.864 1.00 9.49 13 THR B C 1
ATOM 712 O O . THR B 1 13 ? 6.422 16.044 38.691 1.00 8.98 13 THR B O 1
ATOM 716 N N . THR B 1 14 ? 6.395 16.866 40.777 1.00 10.49 14 THR B N 1
ATOM 717 C CA . THR B 1 14 ? 5.410 17.888 40.489 1.00 11.12 14 THR B CA 1
ATOM 718 C C . THR B 1 14 ? 5.864 19.230 41.030 1.00 12.31 14 THR B C 1
ATOM 719 O O . THR B 1 14 ? 6.615 19.262 42.065 1.00 17.08 14 THR B O 1
ATOM 726 N N . THR B 1 15 ? 5.407 20.287 40.433 1.00 11.63 15 THR B N 1
ATOM 727 C CA . THR B 1 15 ? 5.593 21.666 40.859 1.00 12.98 15 THR B CA 1
ATOM 728 C C . THR B 1 15 ? 4.271 22.387 40.778 1.00 12.50 15 THR B C 1
ATOM 729 O O . THR B 1 15 ? 3.424 22.120 39.907 1.00 11.74 15 THR B O 1
ATOM 733 N N . GLY B 1 16 ? 4.114 23.347 41.697 1.00 14.06 16 GLY B N 1
ATOM 734 C CA . GLY B 1 16 ? 2.972 24.206 41.560 1.00 14.10 16 GLY B CA 1
ATOM 735 C C . GLY B 1 16 ? 3.248 25.275 40.497 1.00 15.14 16 GLY B C 1
ATOM 736 O O . GLY B 1 16 ? 4.392 25.674 40.221 1.00 26.14 16 GLY B O 1
ATOM 737 N N . CYS B 1 17 ? 2.249 25.733 39.786 1.00 14.36 17 CYS B N 1
ATOM 738 C CA . CYS B 1 17 ? 2.343 26.744 38.769 1.00 14.71 17 CYS B CA 1
ATOM 739 C C . CYS B 1 17 ? 1.824 28.104 39.316 1.00 17.14 17 CYS B C 1
ATOM 740 O O . CYS B 1 17 ? 1.062 28.201 40.256 1.00 20.42 17 CYS B O 1
ATOM 743 N N . SER B 1 18 ? 2.194 29.176 38.615 1.00 21.50 18 SER B N 1
ATOM 744 C CA . SER B 1 18 ? 1.719 30.536 38.916 1.00 23.93 18 SER B CA 1
ATOM 745 C C . SER B 1 18 ? 0.183 30.594 38.823 1.00 26.10 18 SER B C 1
ATOM 746 O O . SER B 1 18 ? -0.426 29.839 38.071 1.00 25.56 18 SER B O 1
ATOM 751 N N A GLY B 1 19 ? -0.538 31.462 39.551 0.53 30.27 19 GLY B N 1
ATOM 752 N N B GLY B 1 19 ? -0.236 31.544 39.680 0.47 29.10 19 GLY B N 1
ATOM 753 C CA A GLY B 1 19 ? -1.958 31.416 39.780 0.53 31.45 19 GLY B CA 1
ATOM 754 C CA B GLY B 1 19 ? -1.635 31.954 39.656 0.47 30.39 19 GLY B CA 1
ATOM 755 C C A GLY B 1 19 ? -3.007 31.124 38.745 0.53 33.07 19 GLY B C 1
ATOM 756 C C B GLY B 1 19 ? -1.847 32.302 38.171 0.47 29.65 19 GLY B C 1
ATOM 757 O O A GLY B 1 19 ? -3.881 30.241 38.883 0.53 35.31 19 GLY B O 1
ATOM 758 O O B GLY B 1 19 ? -0.935 32.908 37.607 0.47 29.54 19 GLY B O 1
ATOM 759 N N . GLY B 1 20 ? -2.969 31.873 37.660 1.00 30.06 20 GLY B N 1
ATOM 760 C CA . GLY B 1 20 ? -3.656 31.972 36.452 1.00 29.06 20 GLY B CA 1
ATOM 761 C C . GLY B 1 20 ? -3.303 30.905 35.418 1.00 23.48 20 GLY B C 1
ATOM 762 O O . GLY B 1 20 ? -3.991 30.882 34.394 1.00 29.73 20 GLY B O 1
ATOM 763 N N A GLU B 1 21 ? -2.277 30.136 35.690 0.68 20.12 21 GLU B N 1
ATOM 764 N N B GLU B 1 21 ? -2.299 30.110 35.727 0.32 20.11 21 GLU B N 1
ATOM 765 C CA A GLU B 1 21 ? -1.836 29.199 34.644 0.68 16.19 21 GLU B CA 1
ATOM 766 C CA B GLU B 1 21 ? -1.865 29.043 34.825 0.32 16.52 21 GLU B CA 1
ATOM 767 C C A GLU B 1 21 ? -2.817 28.023 34.546 0.68 14.39 21 GLU B C 1
ATOM 768 C C B GLU B 1 21 ? -3.000 28.047 34.601 0.32 14.41 21 GLU B C 1
ATOM 769 O O A GLU B 1 21 ? -3.055 27.515 35.638 0.68 17.66 21 GLU B O 1
ATOM 770 O O B GLU B 1 21 ? -3.634 27.586 35.551 0.32 15.93 21 GLU B O 1
ATOM 781 N N . THR B 1 22 ? -3.220 27.728 33.324 1.00 12.91 22 THR B N 1
ATOM 782 C CA . THR B 1 22 ? -4.268 26.761 33.039 1.00 12.27 22 THR B CA 1
ATOM 783 C C . THR B 1 22 ? -3.783 25.490 32.370 1.00 11.01 22 THR B C 1
ATOM 784 O O . THR B 1 22 ? -4.550 24.555 32.254 1.00 11.45 22 THR B O 1
ATOM 788 N N . ASN B 1 23 ? -2.534 25.467 31.910 1.00 8.99 23 ASN B N 1
ATOM 789 C CA . ASN B 1 23 ? -2.021 24.327 31.171 1.00 8.32 23 ASN B CA 1
ATOM 790 C C . ASN B 1 23 ? -0.761 23.756 31.841 1.00 7.64 23 ASN B C 1
ATOM 791 O O . ASN B 1 23 ? 0.004 24.489 32.459 1.00 8.31 23 ASN B O 1
ATOM 796 N N . CYS B 1 24 ? -0.597 22.460 31.618 1.00 7.38 24 CYS B N 1
ATOM 797 C CA . CYS B 1 24 ? 0.671 21.760 31.782 1.00 6.68 24 CYS B CA 1
ATOM 798 C C . CYS B 1 24 ? 1.107 21.261 30.407 1.00 6.61 24 CYS B C 1
ATOM 799 O O . CYS B 1 24 ? 0.265 21.080 29.514 1.00 7.41 24 CYS B O 1
ATOM 802 N N . TYR B 1 25 ? 2.407 21.026 30.237 1.00 6.09 25 TYR B N 1
ATOM 803 C CA . TYR B 1 25 ? 2.881 20.620 28.946 1.00 6.25 25 TYR B CA 1
ATOM 804 C C . TYR B 1 25 ? 3.931 19.497 29.041 1.00 5.79 25 TYR B C 1
ATOM 805 O O . TYR B 1 25 ? 4.619 19.311 30.049 1.00 6.01 25 TYR B O 1
ATOM 814 N N . LYS B 1 26 ? 4.068 18.784 27.916 1.00 6.01 26 LYS B N 1
ATOM 815 C CA . LYS B 1 26 ? 5.139 17.807 27.698 1.00 6.27 26 LYS B CA 1
ATOM 816 C C . LYS B 1 26 ? 5.649 18.045 26.280 1.00 6.13 26 LYS B C 1
ATOM 817 O O . LYS B 1 26 ? 4.877 17.815 25.303 1.00 6.63 26 LYS B O 1
ATOM 828 N N . LYS B 1 27 ? 6.884 18.474 26.157 1.00 6.63 27 LYS B N 1
ATOM 829 C CA . LYS B 1 27 ? 7.558 18.658 24.854 1.00 6.81 27 LYS B CA 1
ATOM 830 C C . LYS B 1 27 ? 8.411 17.455 24.585 1.00 7.17 27 LYS B C 1
ATOM 831 O O . LYS B 1 27 ? 9.017 16.873 25.534 1.00 9.16 27 LYS B O 1
ATOM 837 N N . ARG B 1 28 ? 8.521 17.062 23.320 1.00 7.39 28 ARG B N 1
ATOM 838 C CA . ARG B 1 28 ? 9.393 15.941 22.947 1.00 8.34 28 ARG B CA 1
ATOM 839 C C . ARG B 1 28 ? 10.131 16.283 21.666 1.00 7.95 28 ARG B C 1
ATOM 840 O O . ARG B 1 28 ? 9.581 16.942 20.738 1.00 9.20 28 ARG B O 1
ATOM 855 N N . TRP B 1 29 ? 11.369 15.849 21.587 1.00 7.66 29 TRP B N 1
ATOM 856 C CA . TRP B 1 29 ? 12.209 16.010 20.401 1.00 8.01 29 TRP B CA 1
ATOM 857 C C . TRP B 1 29 ? 13.264 14.889 20.432 1.00 8.67 29 TRP B C 1
ATOM 858 O O . TRP B 1 29 ? 13.428 14.167 21.384 1.00 11.19 29 TRP B O 1
ATOM 869 N N A ARG B 1 30 ? 13.994 14.863 19.318 0.42 8.84 30 ARG B N 1
ATOM 870 N N B ARG B 1 30 ? 13.949 14.777 19.292 0.58 9.45 30 ARG B N 1
ATOM 871 C CA A ARG B 1 30 ? 15.063 13.898 19.118 0.42 11.00 30 ARG B CA 1
ATOM 872 C CA B ARG B 1 30 ? 15.005 13.758 19.225 0.58 10.64 30 ARG B CA 1
ATOM 873 C C A ARG B 1 30 ? 16.449 14.481 19.344 0.42 9.03 30 ARG B C 1
ATOM 874 C C B ARG B 1 30 ? 16.397 14.348 19.273 0.58 8.72 30 ARG B C 1
ATOM 875 O O A ARG B 1 30 ? 16.682 15.638 19.039 0.42 8.94 30 ARG B O 1
ATOM 876 O O B ARG B 1 30 ? 16.600 15.427 18.755 0.58 9.26 30 ARG B O 1
ATOM 891 N N . ASP B 1 31 ? 17.352 13.627 19.837 1.00 9.71 31 ASP B N 1
ATOM 892 C CA . ASP B 1 31 ? 18.785 14.000 19.849 1.00 9.58 31 ASP B CA 1
ATOM 893 C C . ASP B 1 31 ? 19.663 12.765 19.708 1.00 10.54 31 ASP B C 1
ATOM 894 O O . ASP B 1 31 ? 19.669 11.922 20.621 1.00 12.74 31 ASP B O 1
ATOM 899 N N . HIS B 1 32 ? 20.450 12.646 18.705 1.00 10.56 32 HIS B N 1
ATOM 900 C CA . HIS B 1 32 ? 21.341 11.518 18.444 1.00 11.63 32 HIS B CA 1
ATOM 901 C C . HIS B 1 32 ? 20.578 10.190 18.600 1.00 11.10 32 HIS B C 1
ATOM 902 O O . HIS B 1 32 ? 19.677 9.974 17.818 1.00 15.73 32 HIS B O 1
ATOM 909 N N . ARG B 1 33 ? 20.811 9.416 19.642 1.00 12.35 33 ARG B N 1
ATOM 910 C CA . ARG B 1 33 ? 20.252 8.089 19.840 1.00 12.09 33 ARG B CA 1
ATOM 911 C C A ARG B 1 33 ? 18.952 8.017 20.581 0.50 10.43 33 ARG B C 1
ATOM 912 C C B ARG B 1 33 ? 18.918 8.081 20.604 0.50 9.84 33 ARG B C 1
ATOM 913 O O A ARG B 1 33 ? 18.290 6.995 20.685 0.50 10.51 33 ARG B O 1
ATOM 914 O O B ARG B 1 33 ? 18.564 6.974 21.104 0.50 12.66 33 ARG B O 1
ATOM 928 N N A GLY B 1 34 ? 18.790 9.203 21.125 0.48 10.22 34 GLY B N 1
ATOM 929 N N B GLY B 1 34 ? 18.082 9.091 20.849 0.52 10.39 34 GLY B N 1
ATOM 930 C CA A GLY B 1 34 ? 17.939 9.334 22.240 0.48 12.54 34 GLY B CA 1
ATOM 931 C CA B GLY B 1 34 ? 16.834 8.957 21.571 0.52 12.49 34 GLY B CA 1
ATOM 932 C C A GLY B 1 34 ? 16.747 10.180 21.906 0.48 9.51 34 GLY B C 1
ATOM 933 C C B GLY B 1 34 ? 16.069 10.235 21.642 0.52 11.11 34 GLY B C 1
ATOM 934 O O A GLY B 1 34 ? 16.614 10.772 20.836 0.48 9.90 34 GLY B O 1
ATOM 935 O O B GLY B 1 34 ? 16.430 11.263 21.103 0.52 11.98 34 GLY B O 1
ATOM 936 N N A TYR B 1 35 ? 15.924 10.180 22.924 0.48 9.19 35 TYR B N 1
ATOM 937 N N B TYR B 1 35 ? 14.954 10.179 22.335 0.52 9.68 35 TYR B N 1
ATOM 938 C CA A TYR B 1 35 ? 14.611 10.834 22.875 0.48 10.61 35 TYR B CA 1
ATOM 939 C CA B TYR B 1 35 ? 14.056 11.282 22.573 0.52 12.13 35 TYR B CA 1
ATOM 940 C C A TYR B 1 35 ? 14.445 11.850 24.004 0.48 9.48 35 TYR B C 1
ATOM 941 C C B TYR B 1 35 ? 14.530 11.928 23.866 0.52 10.18 35 TYR B C 1
ATOM 942 O O A TYR B 1 35 ? 14.656 11.286 25.081 0.48 10.65 35 TYR B O 1
ATOM 943 O O B TYR B 1 35 ? 15.214 11.442 24.733 0.52 10.98 35 TYR B O 1
ATOM 960 N N . ARG B 1 36 ? 14.204 13.158 23.877 1.00 8.68 36 ARG B N 1
ATOM 961 C CA . ARG B 1 36 ? 14.240 14.087 24.983 1.00 7.91 36 ARG B CA 1
ATOM 962 C C . ARG B 1 36 ? 12.820 14.537 25.293 1.00 8.44 36 ARG B C 1
ATOM 963 O O . ARG B 1 36 ? 12.035 14.805 24.383 1.00 10.57 36 ARG B O 1
ATOM 971 N N . THR B 1 37 ? 12.529 14.649 26.587 1.00 6.97 37 THR B N 1
ATOM 972 C CA . THR B 1 37 ? 11.203 15.031 27.049 1.00 7.03 37 THR B CA 1
ATOM 973 C C . THR B 1 37 ? 11.342 16.076 28.147 1.00 6.49 37 THR B C 1
ATOM 974 O O . THR B 1 37 ? 12.145 15.890 29.077 1.00 7.33 37 THR B O 1
ATOM 978 N N . GLU B 1 38 ? 10.559 17.156 28.022 1.00 6.67 38 GLU B N 1
ATOM 979 C CA . GLU B 1 38 ? 10.536 18.259 28.957 1.00 6.22 38 GLU B CA 1
ATOM 980 C C . GLU B 1 38 ? 9.094 18.475 29.411 1.00 6.22 38 GLU B C 1
ATOM 981 O O . GLU B 1 38 ? 8.196 18.535 28.562 1.00 7.43 38 GLU B O 1
ATOM 992 N N . ARG B 1 39 ? 8.886 18.649 30.702 1.00 6.09 39 ARG B N 1
ATOM 993 C CA . ARG B 1 39 ? 7.564 18.804 31.275 1.00 5.90 39 ARG B CA 1
ATOM 994 C C . ARG B 1 39 ? 7.535 20.032 32.160 1.00 6.13 39 ARG B C 1
ATOM 995 O O . ARG B 1 39 ? 8.502 20.275 32.917 1.00 6.58 39 ARG B O 1
ATOM 1003 N N . GLY B 1 40 ? 6.436 20.800 32.154 1.00 6.16 40 GLY B N 1
ATOM 1004 C CA . GLY B 1 40 ? 6.319 21.904 33.100 1.00 6.71 40 GLY B CA 1
ATOM 1005 C C . GLY B 1 40 ? 4.942 22.540 33.042 1.00 6.72 40 GLY B C 1
ATOM 1006 O O . GLY B 1 40 ? 3.992 21.990 32.477 1.00 6.79 40 GLY B O 1
ATOM 1007 N N . CYS B 1 41 ? 4.894 23.743 33.631 1.00 7.85 41 CYS B N 1
ATOM 1008 C CA . CYS B 1 41 ? 3.697 24.577 33.627 1.00 7.94 41 CYS B CA 1
ATOM 1009 C C . CYS B 1 41 ? 3.662 25.427 32.368 1.00 7.88 41 CYS B C 1
ATOM 1010 O O . CYS B 1 41 ? 4.688 26.017 32.010 1.00 9.87 41 CYS B O 1
ATOM 1013 N N . GLY B 1 42 ? 2.500 25.546 31.772 1.00 8.14 42 GLY B N 1
ATOM 1014 C CA . GLY B 1 42 ? 2.262 26.356 30.603 1.00 9.03 42 GLY B CA 1
ATOM 1015 C C . GLY B 1 42 ? 2.010 25.510 29.356 1.00 7.98 42 GLY B C 1
ATOM 1016 O O . GLY B 1 42 ? 1.737 24.325 29.414 1.00 7.80 42 GLY B O 1
ATOM 1017 N N . CYS B 1 43 ? 2.076 26.207 28.221 1.00 8.85 43 CYS B N 1
ATOM 1018 C CA . CYS B 1 43 ? 1.949 25.556 26.914 1.00 8.56 43 CYS B CA 1
ATOM 1019 C C . CYS B 1 43 ? 2.730 26.409 25.921 1.00 8.11 43 CYS B C 1
ATOM 1020 O O . CYS B 1 43 ? 2.135 27.081 25.059 1.00 9.46 43 CYS B O 1
ATOM 1023 N N . PRO B 1 44 ? 4.057 26.461 26.062 1.00 7.84 44 PRO B N 1
ATOM 1024 C CA . PRO B 1 44 ? 4.834 27.396 25.267 1.00 8.35 44 PRO B CA 1
ATOM 1025 C C . PRO B 1 44 ? 4.728 27.043 23.808 1.00 7.88 44 PRO B C 1
ATOM 1026 O O . PRO B 1 44 ? 4.676 25.871 23.404 1.00 8.08 44 PRO B O 1
ATOM 1030 N N . SER B 1 45 ? 4.754 28.076 22.960 1.00 8.89 45 SER B N 1
ATOM 1031 C CA . SER B 1 45 ? 4.791 27.899 21.529 1.00 9.89 45 SER B CA 1
ATOM 1032 C C . SER B 1 45 ? 6.022 27.131 21.099 1.00 10.01 45 SER B C 1
ATOM 1033 O O . SER B 1 45 ? 7.110 27.436 21.600 1.00 12.01 45 SER B O 1
ATOM 1036 N N . VAL B 1 46 ? 5.872 26.206 20.169 1.00 9.65 46 VAL B N 1
ATOM 1037 C CA . VAL B 1 46 ? 6.974 25.434 19.637 1.00 9.96 46 VAL B CA 1
ATOM 1038 C C . VAL B 1 46 ? 7.094 25.639 18.127 1.00 9.62 46 VAL B C 1
ATOM 1039 O O . VAL B 1 46 ? 6.159 26.101 17.462 1.00 11.05 46 VAL B O 1
ATOM 1043 N N . LYS B 1 47 ? 8.252 25.237 17.635 1.00 10.44 47 LYS B N 1
ATOM 1044 C CA . LYS B 1 47 ? 8.594 25.410 16.244 1.00 12.04 47 LYS B CA 1
ATOM 1045 C C . LYS B 1 47 ? 9.630 24.366 15.876 1.00 10.21 47 LYS B C 1
ATOM 1046 O O . LYS B 1 47 ? 10.227 23.736 16.728 1.00 11.86 47 LYS B O 1
ATOM 1057 N N . ASN B 1 48 ? 9.819 24.198 14.566 1.00 12.46 48 ASN B N 1
ATOM 1058 C CA . ASN B 1 48 ? 10.999 23.627 14.016 1.00 13.39 48 ASN B CA 1
ATOM 1059 C C . ASN B 1 48 ? 11.324 22.284 14.597 1.00 11.16 48 ASN B C 1
ATOM 1060 O O . ASN B 1 48 ? 12.433 22.047 15.048 1.00 11.66 48 ASN B O 1
ATOM 1069 N N . GLY B 1 49 ? 10.383 21.316 14.513 1.00 11.29 49 GLY B N 1
ATOM 1070 C CA . GLY B 1 49 ? 10.660 19.967 14.817 1.00 11.29 49 GLY B CA 1
ATOM 1071 C C . GLY B 1 49 ? 10.300 19.499 16.204 1.00 11.54 49 GLY B C 1
ATOM 1072 O O . GLY B 1 49 ? 10.371 18.339 16.494 1.00 17.27 49 GLY B O 1
ATOM 1073 N N . ILE B 1 50 ? 9.938 20.413 17.089 1.00 10.08 50 ILE B N 1
ATOM 1074 C CA . ILE B 1 50 ? 9.483 20.061 18.432 1.00 9.71 50 ILE B CA 1
ATOM 1075 C C . ILE B 1 50 ? 7.996 19.740 18.359 1.00 8.94 50 ILE B C 1
ATOM 1076 O O . ILE B 1 50 ? 7.232 20.321 17.592 1.00 11.65 50 ILE B O 1
ATOM 1085 N N . GLU B 1 51 ? 7.573 18.744 19.168 1.00 8.35 51 GLU B N 1
ATOM 1086 C CA . GLU B 1 51 ? 6.168 18.489 19.367 1.00 9.12 51 GLU B CA 1
ATOM 1087 C C . GLU B 1 51 ? 5.806 18.751 20.819 1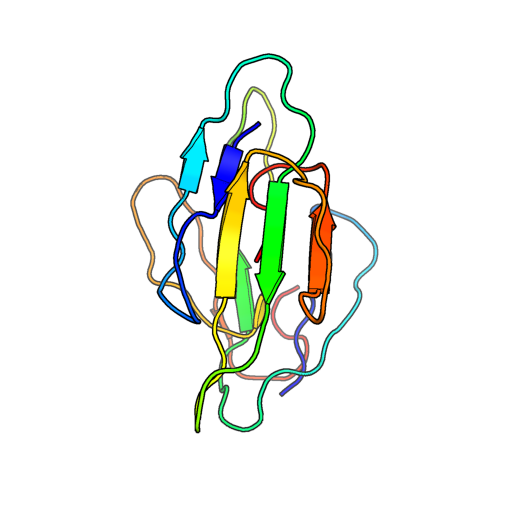.00 7.31 51 GLU B C 1
ATOM 1088 O O . GLU B 1 51 ? 6.693 18.663 21.704 1.00 8.28 51 GLU B O 1
ATOM 1098 N N . ILE B 1 52 ? 4.563 19.079 21.088 1.00 6.58 52 ILE B N 1
ATOM 1099 C CA . ILE B 1 52 ? 4.146 19.363 22.443 1.00 6.46 52 ILE B CA 1
ATOM 1100 C C . ILE B 1 52 ? 2.728 18.891 22.664 1.00 6.74 52 ILE B C 1
ATOM 1101 O O . ILE B 1 52 ? 1.870 19.023 21.803 1.00 9.01 52 ILE B O 1
ATOM 1106 N N . ASN B 1 53 ? 2.488 18.355 23.862 1.00 6.19 53 ASN B N 1
ATOM 1107 C CA . ASN B 1 53 ? 1.147 18.032 24.312 1.00 7.00 53 ASN B CA 1
ATOM 1108 C C . ASN B 1 53 ? 0.830 18.929 25.471 1.00 7.30 53 ASN B C 1
ATOM 1109 O O . ASN B 1 53 ? 1.641 19.033 26.409 1.00 9.90 53 ASN B O 1
ATOM 1118 N N . CYS B 1 54 ? -0.308 19.576 25.452 1.00 7.45 54 CYS B N 1
ATOM 1119 C CA . CYS B 1 54 ? -0.739 20.442 26.532 1.00 7.54 54 CYS B CA 1
ATOM 1120 C C . CYS B 1 54 ? -2.088 19.931 27.076 1.00 8.07 54 CYS B C 1
ATOM 1121 O O . CYS B 1 54 ? -2.949 19.467 26.309 1.00 9.40 54 CYS B O 1
ATOM 1124 N N . CYS B 1 55 ? -2.235 20.026 28.354 1.00 7.53 55 CYS B N 1
ATOM 1125 C CA . CYS B 1 55 ? -3.418 19.500 29.031 1.00 7.72 55 CYS B CA 1
ATOM 1126 C C . CYS B 1 55 ? -3.746 20.433 30.163 1.00 7.82 55 CYS B C 1
ATOM 1127 O O . CYS B 1 55 ? -2.975 21.330 30.532 1.00 8.18 55 CYS B O 1
ATOM 1130 N N . THR B 1 56 ? -4.967 20.279 30.722 1.00 8.90 56 THR B N 1
ATOM 1131 C CA . THR B 1 56 ? -5.541 21.328 31.525 1.00 9.05 56 THR B CA 1
ATOM 1132 C C . THR B 1 56 ? -6.083 20.840 32.867 1.00 10.50 56 THR B C 1
ATOM 1133 O O . THR B 1 56 ? -6.906 21.523 33.523 1.00 14.63 56 THR B O 1
ATOM 1137 N N . THR B 1 57 ? -5.544 19.741 33.373 1.00 9.82 57 THR B N 1
ATOM 1138 C CA . THR B 1 57 ? -5.913 19.219 34.684 1.00 10.07 57 THR B CA 1
ATOM 1139 C C . THR B 1 57 ? -4.624 18.935 35.492 1.00 10.08 57 THR B C 1
ATOM 1140 O O . THR B 1 57 ? -3.534 18.693 34.917 1.00 9.53 57 THR B O 1
ATOM 1144 N N . ASP B 1 58 ? -4.709 18.876 36.796 1.00 11.06 58 ASP B N 1
ATOM 1145 C CA . ASP B 1 58 ? -3.543 18.737 37.627 1.00 11.18 58 ASP B CA 1
ATOM 1146 C C . ASP B 1 58 ? -2.778 17.479 37.238 1.00 9.57 58 ASP B C 1
ATOM 1147 O O . ASP B 1 58 ? -3.339 16.378 37.153 1.00 10.75 58 ASP B O 1
ATOM 1152 N N . ARG B 1 59 ? -1.457 17.653 37.086 1.00 9.21 59 ARG B N 1
ATOM 1153 C CA . ARG B 1 59 ? -0.537 16.512 36.958 1.00 8.79 59 ARG B CA 1
ATOM 1154 C C . ARG B 1 59 ? -0.853 15.681 35.706 1.00 7.85 59 ARG B C 1
ATOM 1155 O O . ARG B 1 59 ? -0.545 14.484 35.641 1.00 8.55 59 ARG B O 1
ATOM 1163 N N . CYS B 1 60 ? -1.425 16.333 34.693 1.00 7.54 60 CYS B N 1
ATOM 1164 C CA . CYS B 1 60 ? -1.901 15.619 33.501 1.00 7.36 60 CYS B CA 1
ATOM 1165 C C . CYS B 1 60 ? -0.808 15.312 32.497 1.00 7.11 60 CYS B C 1
ATOM 1166 O O . CYS B 1 60 ? -1.016 14.474 31.615 1.00 7.89 60 CYS B O 1
ATOM 1169 N N . ASN B 1 61 ? 0.325 16.019 32.594 1.00 6.58 61 ASN B N 1
ATOM 1170 C CA . ASN B 1 61 ? 1.372 15.975 31.587 1.00 6.50 61 ASN B CA 1
ATOM 1171 C C . ASN B 1 61 ? 2.369 14.840 31.843 1.00 7.23 61 ASN B C 1
ATOM 1172 O O . ASN B 1 61 ? 3.572 15.039 31.921 1.00 8.75 61 ASN B O 1
ATOM 1177 N N . ASN B 1 62 ? 1.813 13.625 31.901 1.00 8.45 62 ASN B N 1
ATOM 1178 C CA . ASN B 1 62 ? 2.618 12.447 32.132 1.00 9.23 62 ASN B CA 1
ATOM 1179 C C . ASN B 1 62 ? 3.443 12.078 30.882 1.00 10.49 62 ASN B C 1
ATOM 1180 O O . ASN B 1 62 ? 4.619 11.664 31.025 1.00 14.60 62 ASN B O 1
#

Foldseek 3Di:
DKEWFDKDPDDTDIDDDPPPFFKKKKKWADDVPDIIIGIDTDFDDDDPRMDMDMDGDHHPHD/DKEWFDKDPDDTDIDDDDPPFFKKKWKWADDDPGIIIGIDTDFDDDDDGIDMDMDGDHHPHD

Sequence (124 aa):
LEEECHNQQSSSQQTPTTTGGCSGGETNCYKKRRWRDDHHRGYRTERGCGCPPSVKNGGIEINNCCTTDRCNNNLECHNQQSSQTPTTTGCSGGGEETNCYKKRWRRDHRGGYYRTERGCGCPSVKNGIEINCCTTDRCNN

GO terms:
  GO:0005576 extracellular region (C, EXP)

Solvent-accessible surface area: 7869 Å² total; per-residue (Å²): 51,67,0,17,66,10,58,58,109,97,113,73,73,61,51,57,22,85,85,70,51,88,40,0,16,39,8,81,10,159,46,168,226,34,132,49,7,10,25,8,44,11,57,20,87,107,97,154,60,25,90,44,73,53,37,90,89,63,119,40,4,108,60,58,0,2,55,9,89,58,110,92,90,29,65,46,49,59,24,98,85,73,56,88,31,0,25,58,47,104,86,178,58,176,231,14,116,100,23,62,17,8,45,9,62,52,110,49,163,154,75,58,90,48,76,40,26,91,52,17,34,25,1,69

CATH classification: 2.10.60.10

Radius of gyration: 14.83 Å; Cα contacts (8 Å, |Δi|>4): 321; chains: 2; bounding box: 37×40×37 Å

InterPro domains:
  IPR003571 Snake three-finger toxin [cd00206] (22-82)
  IPR018354 Snake toxin, conserved site [PS00272] (61-79)
  IPR045860 Snake toxin-like superfamily [G3DSA:2.10.60.10] (22-83)
  IPR045860 Snake toxin-like superfamily [SSF57302] (24-82)
  IPR054131 Snake toxin cobra-type [PF21947] (24-82)

Nearest PDB structures (foldseek):
  3nds-assembly1_A  TM=9.663E-01  e=9.022E-09  unclassified
  2era-assembly1_A  TM=9.512E-01  e=2.012E-08  Laticauda semifasciata
  6pnw-assembly1_B  TM=9.335E-01  e=3.779E-08  Laticauda semifasciata
  1qkd-assembly1_A  TM=9.285E-01  e=3.779E-08  Laticauda semifasciata
  3era-assembly1_B  TM=9.200E-01  e=4.753E-08  Laticauda semifasciata

B-factor: mean 15.34, std 10.1, range [3.4, 73.69]